Protein AF-A0AA86M7G4-F1 (afdb_monomer_lite)

Structure (mmCIF, N/CA/C/O backbone):
data_AF-A0AA86M7G4-F1
#
_entry.id   AF-A0AA86M7G4-F1
#
loop_
_atom_site.group_PDB
_atom_site.id
_atom_site.type_symbol
_atom_site.label_atom_id
_atom_site.label_alt_id
_atom_site.label_comp_id
_atom_site.label_asym_id
_atom_site.label_entity_id
_atom_site.label_seq_id
_atom_site.pdbx_PDB_ins_code
_atom_site.Cartn_x
_atom_site.Cartn_y
_atom_site.Cartn_z
_atom_site.occupancy
_atom_site.B_iso_or_equiv
_atom_site.auth_seq_id
_atom_site.auth_comp_id
_atom_site.auth_asym_id
_atom_site.auth_atom_id
_atom_site.pdbx_PDB_model_num
ATOM 1 N N . MET A 1 1 ? -1.673 9.239 -3.591 1.00 65.62 1 MET A N 1
ATOM 2 C CA . MET A 1 1 ? -1.034 8.239 -4.478 1.00 65.62 1 MET A CA 1
ATOM 3 C C . MET A 1 1 ? -1.774 8.015 -5.794 1.00 65.62 1 MET A C 1
ATOM 5 O O . MET A 1 1 ? -1.091 7.877 -6.793 1.00 65.62 1 MET A O 1
ATOM 9 N N . PHE A 1 2 ? -3.111 8.065 -5.850 1.00 79.81 2 PHE A N 1
ATOM 10 C CA . PHE A 1 2 ? -3.880 7.949 -7.107 1.00 79.81 2 PHE A CA 1
ATOM 11 C C . PHE A 1 2 ? -3.379 8.891 -8.227 1.00 79.81 2 PHE A C 1
ATOM 13 O O . PHE A 1 2 ? -3.080 8.452 -9.330 1.00 79.81 2 PHE A O 1
ATOM 20 N N . THR A 1 3 ? -3.162 10.175 -7.916 1.00 87.06 3 THR A N 1
ATOM 21 C CA . THR A 1 3 ? -2.604 11.157 -8.8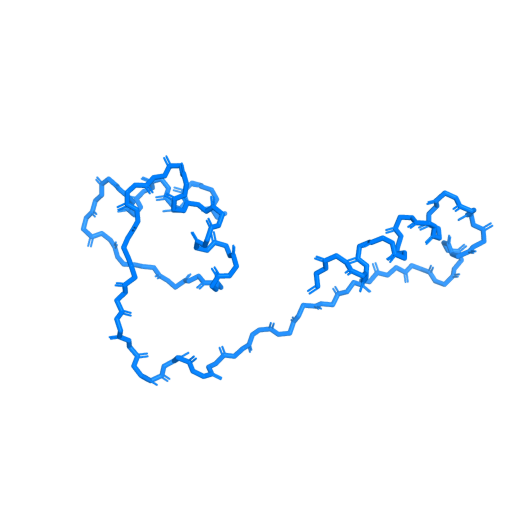67 1.00 87.06 3 THR A CA 1
ATOM 22 C C . THR A 1 3 ? -1.174 10.831 -9.306 1.00 87.06 3 THR A C 1
ATOM 24 O O . THR A 1 3 ? -0.809 11.095 -10.444 1.00 87.06 3 THR A O 1
ATOM 27 N N . ILE A 1 4 ? -0.366 10.241 -8.419 1.00 90.75 4 ILE A N 1
ATOM 28 C CA . ILE A 1 4 ? 1.024 9.862 -8.720 1.00 90.75 4 ILE A CA 1
ATOM 29 C C . ILE A 1 4 ? 1.033 8.685 -9.700 1.00 90.75 4 ILE A C 1
ATOM 31 O O . ILE A 1 4 ? 1.765 8.727 -10.679 1.00 90.75 4 ILE A O 1
ATOM 35 N N . ALA A 1 5 ? 0.175 7.684 -9.487 1.00 92.56 5 ALA A N 1
ATOM 36 C CA . ALA A 1 5 ? 0.003 6.572 -10.419 1.00 92.56 5 ALA A CA 1
ATOM 37 C C . ALA A 1 5 ? -0.436 7.054 -11.813 1.00 92.56 5 ALA A C 1
ATOM 39 O O . ALA A 1 5 ? 0.145 6.645 -12.813 1.00 92.56 5 ALA A O 1
ATOM 40 N N . ALA A 1 6 ? -1.394 7.985 -11.883 1.00 92.25 6 ALA A N 1
ATOM 41 C CA . ALA A 1 6 ? -1.823 8.576 -13.151 1.00 92.25 6 ALA A CA 1
ATOM 42 C C . ALA A 1 6 ? -0.694 9.321 -13.882 1.00 92.25 6 ALA A C 1
ATOM 44 O O . ALA A 1 6 ? -0.582 9.216 -15.103 1.00 92.25 6 ALA A O 1
ATOM 45 N N . LEU A 1 7 ? 0.137 10.064 -13.141 1.00 94.38 7 LEU A N 1
ATOM 46 C CA . LEU A 1 7 ? 1.290 10.777 -13.694 1.00 94.38 7 LEU A CA 1
ATOM 47 C C . LEU A 1 7 ? 2.352 9.805 -14.217 1.00 94.38 7 LEU A C 1
ATOM 49 O O . LEU A 1 7 ? 2.788 9.953 -15.355 1.00 94.38 7 LEU A O 1
ATOM 53 N N . ILE A 1 8 ? 2.724 8.795 -13.424 1.00 95.44 8 ILE A N 1
ATOM 54 C CA . ILE A 1 8 ? 3.694 7.763 -13.824 1.00 95.44 8 ILE A CA 1
ATOM 55 C C . ILE A 1 8 ? 3.208 7.036 -15.079 1.00 95.44 8 ILE A C 1
ATOM 57 O O . ILE A 1 8 ? 3.943 6.937 -16.049 1.00 95.44 8 ILE A O 1
ATOM 61 N N . GLY A 1 9 ? 1.948 6.595 -15.113 1.00 93.00 9 GLY A N 1
ATOM 62 C CA . GLY A 1 9 ? 1.411 5.834 -16.245 1.00 93.00 9 GLY A CA 1
ATOM 63 C C . GLY A 1 9 ? 1.311 6.604 -17.569 1.00 93.00 9 GLY A C 1
ATOM 64 O O . GLY A 1 9 ? 1.010 5.992 -18.587 1.00 93.00 9 GLY A O 1
ATOM 65 N N . ASN A 1 10 ? 1.528 7.924 -17.574 1.00 92.88 10 ASN A N 1
ATOM 66 C CA . ASN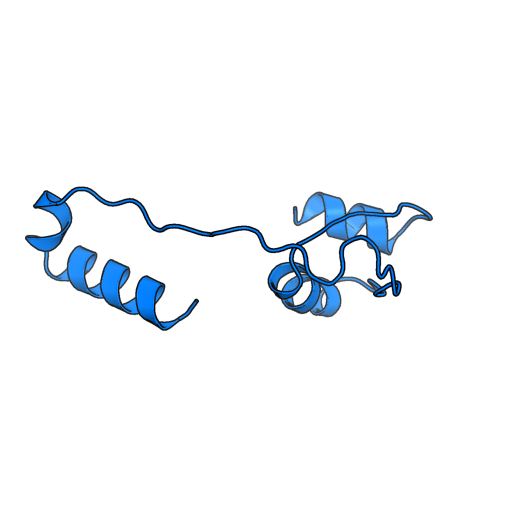 A 1 10 ? 1.457 8.769 -18.772 1.00 92.88 10 ASN A CA 1
ATOM 67 C C . ASN A 1 10 ? 2.734 9.604 -18.992 1.00 92.88 10 ASN A C 1
ATOM 69 O O . ASN A 1 10 ? 2.693 10.612 -19.698 1.00 92.88 10 ASN A O 1
ATOM 73 N N . SER A 1 11 ? 3.853 9.238 -18.364 1.00 95.06 11 SER A N 1
ATOM 74 C CA . SER A 1 11 ? 5.134 9.940 -18.505 1.00 95.06 11 SER A CA 1
ATOM 75 C C . SER A 1 11 ? 6.317 8.990 -18.306 1.00 95.06 11 SER A C 1
ATOM 77 O O . SER A 1 11 ? 6.131 7.826 -17.975 1.00 95.06 11 SER A O 1
ATOM 79 N N . ASP A 1 12 ? 7.540 9.502 -18.449 1.00 94.38 12 ASP A N 1
ATOM 80 C CA . ASP A 1 12 ? 8.777 8.752 -18.182 1.00 94.38 12 ASP A CA 1
ATOM 81 C C . ASP A 1 12 ? 9.211 8.822 -16.701 1.00 94.38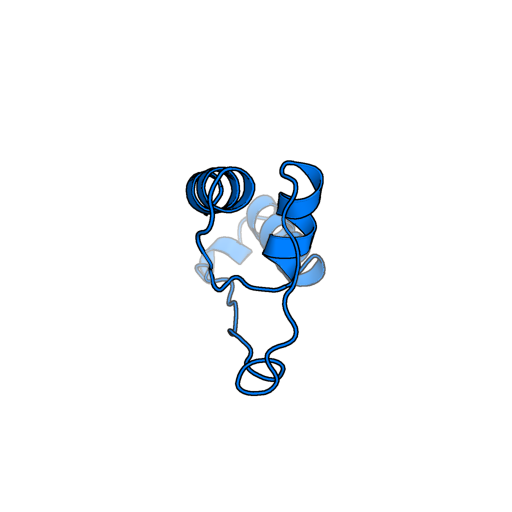 12 ASP A C 1
ATOM 83 O O . ASP A 1 12 ? 10.385 8.661 -16.363 1.00 94.38 12 ASP A O 1
ATOM 87 N N . LEU A 1 13 ? 8.278 9.130 -15.794 1.00 95.44 13 LEU A N 1
ATOM 88 C CA . LEU A 1 13 ? 8.562 9.205 -14.365 1.00 95.44 13 LEU A CA 1
ATOM 89 C C . LEU A 1 13 ? 8.657 7.813 -13.745 1.00 95.44 13 LEU A C 1
ATOM 91 O O . LEU A 1 13 ? 7.857 6.926 -14.026 1.00 95.44 13 LEU A O 1
ATOM 95 N N . LEU A 1 14 ? 9.585 7.669 -12.804 1.00 93.88 14 LEU A N 1
ATOM 96 C CA . LEU A 1 14 ? 9.678 6.506 -11.931 1.00 93.88 14 LEU A CA 1
ATOM 97 C C . LEU A 1 14 ? 9.173 6.866 -10.537 1.00 93.88 14 LEU A C 1
ATOM 99 O O . LEU A 1 14 ? 9.331 7.997 -10.071 1.00 93.88 14 LEU A O 1
ATOM 103 N N . GLY A 1 15 ? 8.577 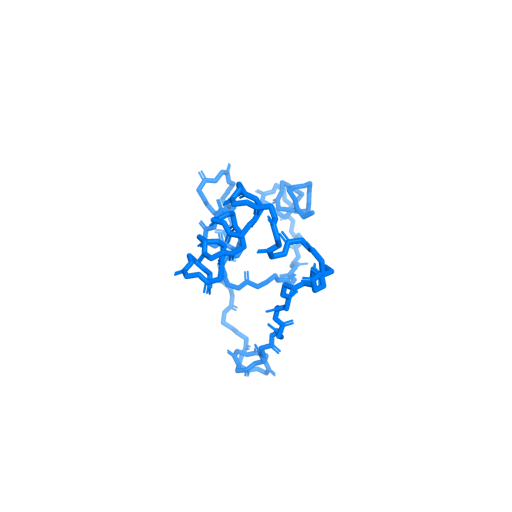5.894 -9.857 1.00 91.88 15 GLY A N 1
ATOM 104 C CA . GLY A 1 15 ? 8.081 6.074 -8.502 1.00 91.88 15 GLY A CA 1
ATOM 105 C C . GLY A 1 15 ? 8.263 4.825 -7.663 1.00 91.88 15 GLY A C 1
ATOM 106 O O . GLY A 1 15 ? 8.248 3.709 -8.171 1.00 91.88 15 GLY A O 1
ATOM 107 N N . LEU A 1 16 ? 8.400 5.039 -6.358 1.00 91.50 16 LEU A N 1
ATOM 108 C CA . LEU A 1 16 ? 8.355 3.974 -5.367 1.00 91.50 16 LEU A CA 1
ATOM 109 C C . LEU A 1 16 ? 6.941 3.882 -4.807 1.00 91.50 16 LEU A C 1
ATOM 111 O O . LEU A 1 16 ? 6.347 4.893 -4.426 1.00 91.50 16 LEU A O 1
ATOM 115 N N . MET A 1 17 ? 6.402 2.669 -4.741 1.00 90.75 17 MET A N 1
ATOM 116 C CA . MET A 1 17 ? 5.127 2.411 -4.086 1.00 90.75 17 MET A CA 1
ATOM 117 C C . MET A 1 17 ? 5.118 1.017 -3.454 1.00 90.75 17 MET A C 1
ATOM 119 O O . MET A 1 17 ? 5.750 0.108 -3.988 1.00 90.75 17 MET A O 1
ATOM 123 N N . PRO A 1 18 ? 4.388 0.819 -2.344 1.00 91.38 18 PRO A N 1
ATOM 124 C CA . PRO A 1 18 ? 4.131 -0.512 -1.812 1.00 91.38 18 PRO A CA 1
ATOM 125 C C . PRO A 1 18 ? 3.508 -1.425 -2.871 1.00 91.38 18 PRO A C 1
ATOM 127 O O . PRO A 1 18 ? 2.586 -1.012 -3.579 1.00 91.38 18 PRO A O 1
ATOM 130 N N . SER A 1 19 ? 3.944 -2.683 -2.913 1.00 90.88 19 SER A N 1
ATOM 131 C CA . SER A 1 19 ? 3.485 -3.686 -3.887 1.00 90.88 19 SER A CA 1
ATOM 132 C C . SER A 1 19 ? 1.959 -3.800 -3.955 1.00 90.88 19 SER A C 1
ATOM 134 O O . SER A 1 19 ? 1.376 -3.790 -5.035 1.00 90.88 19 SER A O 1
ATOM 136 N N . ARG A 1 20 ? 1.277 -3.786 -2.803 1.00 90.12 20 ARG A N 1
ATOM 137 C CA . ARG A 1 20 ? -0.195 -3.827 -2.741 1.00 90.12 20 ARG A CA 1
ATOM 138 C C . ARG A 1 20 ? -0.861 -2.638 -3.444 1.00 90.12 20 ARG A C 1
ATOM 140 O O . ARG A 1 20 ? -1.915 -2.803 -4.052 1.00 90.12 20 ARG A O 1
ATOM 147 N N . LEU A 1 21 ? -0.266 -1.444 -3.379 1.00 91.19 21 LEU A N 1
ATOM 148 C CA . LEU A 1 21 ? -0.782 -0.273 -4.094 1.00 91.19 21 LEU A CA 1
ATOM 149 C C . LEU A 1 21 ? -0.491 -0.352 -5.592 1.00 91.19 21 LEU A C 1
ATOM 151 O O . LEU A 1 21 ? -1.352 0.035 -6.378 1.00 91.19 21 LEU A O 1
ATOM 155 N N . PHE A 1 22 ? 0.658 -0.903 -5.991 1.00 92.94 22 PHE A N 1
ATOM 156 C CA . PHE A 1 22 ? 0.933 -1.201 -7.398 1.00 92.94 22 PHE A CA 1
ATOM 157 C C . PHE A 1 22 ? -0.112 -2.162 -7.977 1.00 92.94 22 PHE A C 1
ATOM 159 O O . PHE A 1 22 ? -0.687 -1.876 -9.025 1.00 92.94 22 PHE A O 1
ATOM 166 N N . THR A 1 23 ? -0.444 -3.250 -7.272 1.00 93.25 23 THR A N 1
ATOM 167 C CA . THR A 1 23 ? -1.492 -4.195 -7.698 1.00 93.25 23 THR A CA 1
ATOM 168 C C . THR A 1 23 ? -2.845 -3.508 -7.889 1.00 93.25 23 THR A C 1
ATOM 170 O O . THR A 1 23 ? -3.545 -3.784 -8.858 1.00 93.25 23 THR A O 1
ATOM 173 N N . LEU A 1 24 ? -3.212 -2.581 -7.000 1.00 92.25 24 LEU A N 1
ATOM 174 C CA . LEU A 1 24 ? -4.467 -1.835 -7.121 1.00 92.25 24 LEU A CA 1
ATOM 175 C C . LEU A 1 24 ? -4.449 -0.837 -8.287 1.00 92.25 24 LEU A C 1
ATOM 177 O O . LEU A 1 24 ? -5.436 -0.724 -9.008 1.00 92.25 24 LEU A O 1
ATOM 181 N N . PHE A 1 25 ? -3.354 -0.099 -8.484 1.00 93.94 25 PHE A N 1
ATOM 182 C CA . PHE A 1 25 ? -3.298 0.969 -9.488 1.00 93.94 25 PHE A CA 1
ATOM 183 C C . PHE A 1 25 ? -2.943 0.492 -10.897 1.00 93.94 25 PHE A C 1
ATOM 185 O O . PHE A 1 25 ? -3.362 1.130 -11.862 1.00 93.94 25 PHE A O 1
ATOM 192 N N . SER A 1 26 ? -2.242 -0.633 -11.042 1.00 94.06 26 SER A N 1
ATOM 193 C CA . SER A 1 26 ? -1.971 -1.259 -12.348 1.00 94.06 26 SER A CA 1
ATOM 194 C C . SER A 1 26 ? -3.248 -1.729 -13.056 1.00 94.06 26 SER A C 1
ATOM 196 O O . SER A 1 26 ? -3.266 -1.852 -14.276 1.00 94.06 26 SER A O 1
ATOM 198 N N . ALA A 1 27 ? -4.353 -1.906 -12.321 1.00 93.62 27 ALA A N 1
ATOM 199 C CA . ALA A 1 27 ? -5.672 -2.139 -12.908 1.00 93.62 27 ALA A CA 1
ATOM 200 C C . ALA A 1 27 ? -6.286 -0.882 -13.561 1.00 93.62 27 ALA A C 1
ATOM 202 O O . ALA A 1 27 ? -7.223 -0.997 -14.349 1.00 93.62 27 ALA A O 1
ATOM 203 N N . CYS A 1 28 ? -5.795 0.317 -13.227 1.00 93.69 28 CYS A N 1
ATOM 204 C CA . CYS A 1 28 ? -6.346 1.594 -13.690 1.00 93.69 28 CYS A CA 1
ATOM 205 C C . CYS A 1 28 ? -5.433 2.334 -14.680 1.00 93.69 28 CYS A C 1
ATOM 207 O O . CYS A 1 28 ? -5.935 3.073 -15.524 1.00 93.69 28 CYS A O 1
ATOM 209 N N . TRP A 1 29 ? -4.114 2.150 -14.588 1.00 94.00 29 TRP A N 1
ATOM 210 C CA . TRP A 1 29 ? -3.118 2.779 -15.463 1.00 94.00 29 TRP A CA 1
ATOM 211 C C . TRP A 1 29 ? -2.083 1.762 -15.933 1.00 94.00 29 TRP A C 1
ATOM 213 O O . TRP A 1 29 ? -1.855 0.778 -15.228 1.00 94.00 29 TRP A O 1
ATOM 223 N N . PRO A 1 30 ? -1.409 2.005 -17.073 1.00 94.06 30 PRO A N 1
ATOM 224 C CA . PRO A 1 30 ? -0.424 1.085 -17.642 1.00 94.06 30 PRO A CA 1
ATOM 225 C C . PRO A 1 30 ? 0.917 1.136 -16.884 1.00 94.06 30 PRO A C 1
ATOM 227 O O . PRO A 1 30 ? 1.968 1.404 -17.459 1.00 94.06 30 PRO A O 1
ATOM 230 N N . LEU A 1 31 ? 0.883 0.918 -15.570 1.00 95.19 31 LEU A N 1
ATOM 231 C CA . LEU A 1 31 ? 2.067 0.870 -14.721 1.00 95.19 31 LEU A CA 1
ATOM 232 C C . LEU A 1 31 ? 2.854 -0.416 -14.981 1.00 95.19 31 LEU A C 1
ATOM 234 O O . LEU A 1 31 ? 2.268 -1.486 -15.145 1.00 95.19 31 LEU A O 1
ATOM 238 N N . GLN A 1 32 ? 4.180 -0.314 -14.955 1.00 93.81 32 GLN A N 1
ATOM 239 C CA . GLN A 1 32 ? 5.086 -1.455 -15.056 1.00 93.81 32 GLN A CA 1
ATOM 240 C C . GLN A 1 32 ? 6.005 -1.503 -13.842 1.00 93.81 32 GLN A C 1
ATOM 242 O O . GLN A 1 32 ? 6.438 -0.467 -13.335 1.00 93.81 32 GLN A O 1
ATOM 247 N N . GLU A 1 33 ? 6.278 -2.715 -13.374 1.00 92.69 33 GLU A N 1
ATOM 248 C CA . GLU A 1 33 ? 7.242 -2.953 -12.309 1.00 92.69 33 GLU A CA 1
ATOM 249 C C . GLU A 1 33 ? 8.650 -3.054 -12.902 1.00 92.69 33 GLU A C 1
ATOM 251 O O . GLU A 1 33 ? 8.847 -3.624 -13.977 1.00 92.69 33 GLU A O 1
ATOM 256 N N . ILE A 1 34 ? 9.626 -2.485 -12.198 1.00 92.62 34 ILE A N 1
ATOM 257 C CA . ILE A 1 34 ? 11.040 -2.536 -12.564 1.00 92.62 34 ILE A CA 1
ATOM 258 C C . ILE A 1 34 ? 11.756 -3.292 -11.456 1.00 92.62 34 ILE A C 1
ATOM 260 O O . ILE A 1 34 ? 11.672 -2.899 -10.292 1.00 92.62 34 ILE A O 1
ATOM 264 N N . ASP A 1 35 ? 12.471 -4.355 -11.823 1.00 90.44 35 ASP A N 1
ATOM 265 C CA . ASP A 1 35 ? 13.279 -5.104 -10.866 1.00 90.44 35 ASP A CA 1
ATOM 266 C C . ASP A 1 35 ? 14.404 -4.214 -10.319 1.00 90.44 35 ASP A C 1
ATOM 268 O O . ASP A 1 35 ? 15.257 -3.718 -11.062 1.00 90.44 35 ASP A O 1
ATOM 272 N N . PHE A 1 36 ? 14.378 -3.979 -9.007 1.00 91.56 36 PHE A N 1
ATOM 273 C CA . PHE A 1 36 ? 15.368 -3.169 -8.308 1.00 91.56 36 PHE A CA 1
ATOM 274 C C . PHE A 1 36 ? 15.742 -3.827 -6.967 1.00 91.56 36 PHE A C 1
ATOM 276 O O . PHE A 1 36 ? 15.169 -3.501 -5.921 1.00 91.56 36 PHE A O 1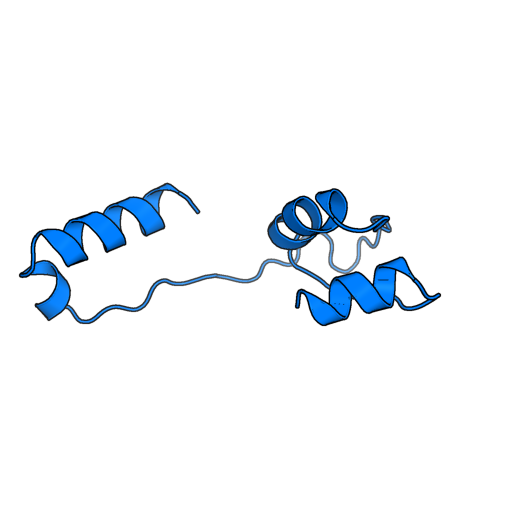
ATOM 283 N N . PRO A 1 37 ? 16.734 -4.741 -6.971 1.00 90.19 37 PRO A N 1
ATOM 284 C CA . PRO A 1 37 ? 17.072 -5.581 -5.817 1.00 90.19 37 PRO A CA 1
ATOM 285 C C . PRO A 1 37 ? 17.456 -4.821 -4.543 1.00 90.19 37 PRO A C 1
ATOM 287 O O . PRO A 1 37 ? 17.343 -5.353 -3.444 1.00 90.19 37 PRO A O 1
ATOM 290 N N . ALA A 1 38 ? 17.911 -3.571 -4.669 1.00 89.81 38 ALA A N 1
ATOM 291 C CA . ALA A 1 38 ? 18.324 -2.759 -3.528 1.00 89.81 38 ALA A CA 1
ATOM 292 C C . ALA A 1 38 ? 17.171 -2.423 -2.564 1.00 89.81 38 ALA A C 1
ATOM 294 O O . ALA A 1 38 ? 17.442 -2.090 -1.416 1.00 89.81 38 ALA A O 1
ATOM 295 N N . ILE A 1 39 ? 15.913 -2.501 -3.015 1.00 88.50 39 ILE A N 1
ATOM 296 C CA . ILE A 1 39 ? 14.730 -2.211 -2.186 1.00 88.50 39 ILE A CA 1
ATOM 297 C C . ILE A 1 39 ? 13.683 -3.328 -2.208 1.00 88.50 39 ILE A C 1
ATOM 299 O O . ILE A 1 39 ? 12.639 -3.193 -1.577 1.00 88.50 39 ILE A O 1
ATOM 303 N N . SER A 1 40 ? 13.924 -4.425 -2.929 1.00 82.31 40 SER A N 1
ATOM 304 C CA . SER A 1 40 ? 12.928 -5.489 -3.128 1.00 82.31 40 SER A CA 1
ATOM 305 C C . SER A 1 40 ? 12.508 -6.180 -1.825 1.00 82.31 40 SER A C 1
ATOM 307 O O . SER A 1 40 ? 11.425 -6.755 -1.755 1.00 82.31 40 SER A O 1
ATOM 309 N N . ASN A 1 41 ? 13.357 -6.110 -0.795 1.00 86.31 41 ASN A N 1
ATOM 310 C CA . ASN A 1 41 ? 13.115 -6.689 0.527 1.00 86.31 41 ASN A CA 1
ATOM 311 C C . ASN A 1 41 ? 12.769 -5.640 1.595 1.00 86.31 41 ASN A C 1
ATOM 313 O O . ASN A 1 41 ? 12.615 -5.991 2.766 1.00 86.31 41 ASN A O 1
ATOM 317 N N . GLU A 1 42 ? 12.652 -4.368 1.214 1.00 89.88 42 GLU A N 1
ATOM 318 C CA . GLU A 1 42 ? 12.215 -3.317 2.126 1.00 89.88 42 GLU A CA 1
ATOM 319 C C . GLU A 1 42 ? 10.705 -3.426 2.342 1.00 89.88 42 GLU A C 1
ATOM 321 O O . GLU A 1 42 ? 9.925 -3.593 1.400 1.00 89.88 42 GLU A O 1
ATOM 326 N N . TYR A 1 43 ? 10.272 -3.318 3.596 1.00 89.00 43 TYR A N 1
ATOM 327 C CA . TYR A 1 43 ? 8.860 -3.352 3.950 1.00 89.00 43 TYR A CA 1
ATOM 328 C C . TYR A 1 43 ? 8.491 -2.141 4.797 1.00 89.00 43 TYR A C 1
ATOM 330 O O . TYR A 1 43 ? 9.268 -1.647 5.611 1.00 89.00 43 TYR A O 1
ATOM 338 N N . ILE A 1 44 ? 7.264 -1.669 4.604 1.00 89.25 44 ILE A N 1
ATOM 339 C CA . ILE A 1 44 ? 6.683 -0.595 5.402 1.00 89.25 44 ILE A CA 1
ATOM 340 C C . ILE A 1 44 ? 5.657 -1.237 6.328 1.00 89.25 44 ILE A C 1
ATOM 342 O O . ILE A 1 44 ? 4.697 -1.850 5.860 1.00 89.25 44 ILE A O 1
ATOM 346 N N . GLU A 1 45 ? 5.864 -1.104 7.636 1.00 90.69 45 GLU A N 1
ATOM 347 C CA . GLU A 1 45 ? 4.888 -1.539 8.632 1.00 90.69 45 GLU A CA 1
ATOM 348 C C . GLU A 1 45 ? 3.651 -0.630 8.575 1.00 90.69 45 GLU A C 1
ATOM 350 O O . GLU A 1 45 ? 3.755 0.597 8.645 1.00 90.69 45 GLU A O 1
ATOM 355 N N . ILE A 1 46 ? 2.469 -1.235 8.426 1.00 88.44 46 ILE A N 1
ATOM 356 C CA . ILE A 1 46 ? 1.187 -0.528 8.426 1.00 88.44 46 ILE A CA 1
ATOM 357 C C . ILE A 1 46 ? 0.422 -0.932 9.682 1.00 88.44 46 ILE A C 1
ATOM 359 O O . ILE A 1 46 ? 0.092 -2.102 9.862 1.00 88.44 46 ILE A O 1
ATOM 363 N N . SER A 1 47 ? 0.099 0.059 10.511 1.00 93.06 47 SER A N 1
ATOM 364 C CA . SER A 1 47 ? -0.558 -0.142 11.803 1.00 93.06 47 SER A CA 1
ATOM 365 C C . SER A 1 47 ? -1.917 0.548 11.851 1.00 93.06 47 SER A C 1
ATOM 367 O O . SER A 1 47 ? -2.063 1.703 11.443 1.00 93.06 47 SER A O 1
ATOM 369 N N . LEU A 1 48 ? -2.920 -0.153 12.385 1.00 93.69 48 LEU A N 1
ATOM 370 C CA . LEU A 1 48 ? -4.247 0.399 12.648 1.00 93.69 48 LEU A CA 1
ATOM 371 C C . LEU A 1 48 ? -4.298 0.977 14.066 1.00 93.69 48 LEU A C 1
ATOM 373 O O . LEU A 1 48 ? -4.241 0.241 15.050 1.00 93.69 48 LEU A O 1
ATOM 377 N N . TYR A 1 49 ? -4.459 2.295 14.174 1.00 93.81 49 TYR A N 1
ATOM 378 C CA . TYR A 1 49 ? -4.602 2.981 15.457 1.00 93.81 49 TYR A CA 1
ATOM 379 C C . TYR A 1 49 ? -6.071 3.274 15.752 1.00 93.81 49 TYR A C 1
ATOM 381 O O . TYR A 1 49 ? -6.759 3.922 14.965 1.00 93.81 49 TYR A O 1
ATOM 389 N N . TYR A 1 50 ? -6.542 2.834 16.916 1.00 93.88 50 TYR A N 1
ATOM 390 C CA . TYR A 1 50 ? -7.885 3.120 17.411 1.00 93.88 50 TYR A CA 1
ATOM 391 C C . TYR A 1 50 ? -7.871 3.336 18.925 1.00 93.88 50 TYR A C 1
ATOM 393 O O . TYR A 1 50 ? -6.967 2.895 19.639 1.00 93.88 50 TYR A O 1
ATOM 401 N N . ASN A 1 51 ? -8.880 4.045 19.431 1.00 93.88 51 ASN A N 1
ATOM 402 C CA . ASN A 1 51 ? -9.025 4.262 20.865 1.00 93.88 51 ASN A CA 1
ATOM 403 C C . ASN A 1 51 ? -9.507 2.964 21.529 1.00 93.88 51 ASN A C 1
ATOM 405 O O . ASN A 1 51 ? -10.437 2.328 21.042 1.00 93.88 51 ASN A O 1
ATOM 409 N N . LYS A 1 52 ? -8.948 2.598 22.688 1.00 91.62 52 LYS A N 1
ATOM 410 C CA . LYS A 1 52 ? -9.418 1.438 23.469 1.00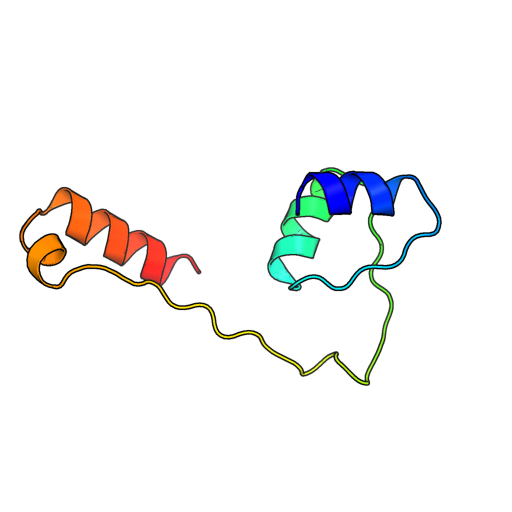 91.62 52 LYS A CA 1
ATOM 411 C C . LYS A 1 52 ? -10.922 1.490 23.769 1.00 91.62 52 LYS A C 1
ATOM 413 O O . LYS A 1 52 ? -11.562 0.449 23.853 1.00 91.62 52 LYS A O 1
ATOM 418 N N . LEU A 1 53 ? -11.495 2.686 23.918 1.00 93.88 53 LEU A N 1
ATOM 419 C CA . LEU A 1 53 ? -12.932 2.875 24.129 1.00 93.88 53 LEU A CA 1
ATOM 420 C C . LEU A 1 53 ? -13.771 2.555 22.883 1.00 93.88 53 LEU A C 1
ATOM 422 O O . LEU A 1 53 ? -14.937 2.209 23.042 1.00 93.88 53 LEU A O 1
ATOM 426 N N . SER A 1 54 ? -13.197 2.608 21.676 1.00 92.00 54 SER A N 1
ATOM 427 C CA . SER A 1 54 ? -13.883 2.242 20.428 1.00 92.00 54 SER A CA 1
ATOM 428 C C . SER A 1 54 ? -14.313 0.776 20.408 1.00 92.00 54 SER A C 1
ATOM 430 O O . SER A 1 54 ? -15.309 0.458 19.779 1.00 92.00 54 SER A O 1
ATOM 432 N N . MET A 1 55 ? -13.640 -0.098 21.164 1.00 89.94 55 MET A N 1
ATOM 433 C CA . MET A 1 55 ? -14.025 -1.510 21.308 1.00 89.94 55 MET A CA 1
ATOM 434 C C . MET A 1 55 ? -15.329 -1.715 22.090 1.00 89.94 55 MET A C 1
ATOM 436 O O . MET A 1 55 ? -15.818 -2.831 22.182 1.00 89.94 55 MET A O 1
ATOM 440 N N . ARG A 1 56 ? -15.881 -0.662 22.706 1.00 94.06 56 ARG A N 1
ATOM 441 C CA . ARG A 1 56 ? -17.171 -0.737 23.410 1.00 94.06 56 ARG A CA 1
ATOM 442 C C . ARG A 1 56 ? -18.360 -0.535 22.479 1.00 94.06 56 ARG A C 1
ATOM 444 O O . ARG A 1 56 ? -19.476 -0.867 22.863 1.00 94.06 56 ARG A O 1
ATOM 451 N N . ASP A 1 57 ? -18.128 0.049 21.307 1.00 96.56 57 ASP A N 1
ATOM 452 C CA . ASP A 1 57 ? -19.133 0.178 20.263 1.00 96.56 57 ASP A CA 1
ATOM 453 C C . ASP A 1 57 ? -19.047 -1.069 19.360 1.00 96.56 57 ASP A C 1
ATOM 455 O O . ASP A 1 57 ? -18.021 -1.259 18.699 1.00 96.56 57 ASP A O 1
ATOM 459 N N . PRO A 1 58 ? -20.093 -1.916 19.306 1.00 95.88 58 PRO A N 1
ATOM 460 C CA . PRO A 1 58 ? -20.067 -3.152 18.522 1.00 95.88 58 PRO A CA 1
ATOM 461 C C . PRO A 1 58 ? -19.832 -2.931 17.023 1.00 95.88 58 PRO A C 1
ATOM 463 O O . PRO A 1 58 ? -19.279 -3.795 16.343 1.00 95.88 58 PRO A O 1
ATOM 466 N N . VAL A 1 59 ? -20.248 -1.780 16.485 1.00 96.25 59 VAL A N 1
ATOM 467 C CA . VAL A 1 59 ? -20.043 -1.440 15.074 1.00 96.25 59 VAL A CA 1
ATOM 468 C C . VAL A 1 59 ? -18.571 -1.130 14.833 1.00 96.25 59 VAL A C 1
ATOM 470 O O . VAL A 1 59 ? -17.979 -1.672 13.899 1.00 96.25 59 VAL A O 1
ATOM 473 N N . LEU A 1 60 ? -17.959 -0.305 15.687 1.00 95.75 60 LEU A N 1
ATOM 474 C CA . LEU A 1 60 ? -16.537 0.028 15.565 1.00 95.75 60 LEU A CA 1
ATOM 475 C C . LEU A 1 60 ? -15.641 -1.185 15.814 1.00 95.75 60 LEU A C 1
ATOM 477 O O . LEU A 1 60 ? -14.696 -1.393 15.056 1.00 95.75 60 LEU A O 1
ATOM 481 N N . GLU A 1 61 ? -15.952 -2.006 16.818 1.00 95.44 61 GLU A N 1
ATOM 482 C CA . GLU A 1 61 ? -15.255 -3.270 17.066 1.00 95.44 61 GLU A CA 1
ATOM 483 C C . GLU A 1 61 ? -15.278 -4.166 15.822 1.00 95.44 61 GLU A C 1
ATOM 485 O O . GLU A 1 61 ? -14.239 -4.679 15.397 1.00 95.44 61 GLU A O 1
ATOM 490 N N . ASN A 1 62 ? -16.445 -4.324 15.193 1.00 95.50 62 ASN A N 1
ATOM 491 C CA . ASN A 1 62 ? -16.566 -5.133 13.988 1.00 95.50 62 ASN A CA 1
ATOM 492 C C . ASN A 1 62 ? -15.735 -4.559 12.827 1.00 95.50 62 ASN A C 1
ATOM 494 O O . ASN A 1 62 ? -15.018 -5.304 12.161 1.00 95.50 62 ASN A O 1
ATOM 498 N N . VAL A 1 63 ? -15.763 -3.239 12.612 1.00 95.62 63 VAL A N 1
ATOM 499 C CA . VAL A 1 63 ? -14.950 -2.577 11.575 1.00 95.62 63 VAL A CA 1
ATOM 500 C C . VAL A 1 63 ? -13.454 -2.787 11.822 1.00 95.62 63 VAL A C 1
ATOM 502 O O . VAL A 1 63 ? -12.734 -3.169 10.899 1.00 95.62 63 VAL A O 1
ATOM 505 N N . ILE A 1 64 ? -12.985 -2.602 13.059 1.00 95.25 64 ILE A N 1
ATOM 506 C CA . ILE A 1 64 ? -11.583 -2.826 13.443 1.00 95.25 64 ILE A CA 1
ATOM 507 C C . ILE A 1 64 ? -11.174 -4.274 13.153 1.00 95.25 64 ILE A C 1
ATOM 509 O O . ILE A 1 64 ? -10.127 -4.514 12.545 1.00 95.25 64 ILE A O 1
ATOM 513 N N . ASN A 1 65 ? -12.010 -5.240 13.537 1.00 94.06 65 ASN A N 1
ATOM 514 C CA . ASN A 1 65 ? -11.760 -6.660 13.304 1.00 94.06 65 ASN A CA 1
ATOM 515 C C . ASN A 1 65 ? -11.718 -7.019 11.813 1.00 94.06 65 ASN A C 1
ATOM 517 O O . ASN A 1 65 ? -10.863 -7.802 11.402 1.00 94.06 65 ASN A O 1
ATOM 521 N N . VAL A 1 66 ? -12.609 -6.450 10.995 1.00 95.94 66 VAL A N 1
ATOM 522 C CA . VAL A 1 66 ? -12.610 -6.666 9.541 1.00 95.94 66 VAL A CA 1
ATOM 523 C C . VAL A 1 66 ? -11.342 -6.098 8.912 1.00 95.94 66 VAL A C 1
ATOM 525 O O . VAL A 1 66 ? -10.666 -6.816 8.177 1.00 95.94 66 VAL A O 1
ATOM 528 N N . ILE A 1 67 ? -10.976 -4.851 9.229 1.00 93.94 67 ILE A N 1
ATOM 529 C CA . ILE A 1 67 ? -9.759 -4.220 8.698 1.00 93.94 67 ILE A CA 1
ATOM 530 C C . ILE A 1 67 ? -8.528 -5.046 9.084 1.00 93.94 67 ILE A C 1
ATOM 532 O O . ILE A 1 67 ? -7.730 -5.382 8.217 1.00 93.94 67 ILE A O 1
ATOM 536 N N . SER A 1 68 ? -8.420 -5.458 10.349 1.00 90.69 68 SER A N 1
ATOM 537 C CA . SER A 1 68 ? -7.256 -6.201 10.861 1.00 90.69 68 SER A CA 1
ATOM 538 C C . SER A 1 68 ? -7.092 -7.601 10.253 1.00 90.69 68 SER A C 1
ATOM 540 O O . SER A 1 68 ? -6.028 -8.194 10.369 1.00 90.69 68 SER A O 1
ATOM 542 N N . ARG A 1 69 ? -8.149 -8.162 9.650 1.00 91.38 69 ARG A N 1
ATOM 543 C CA . ARG A 1 69 ? -8.121 -9.472 8.976 1.00 91.38 69 ARG A CA 1
ATOM 544 C C . ARG A 1 69 ? -7.986 -9.372 7.458 1.00 91.38 69 ARG A C 1
ATOM 546 O O . ARG A 1 69 ? -7.699 -10.381 6.822 1.00 91.38 69 ARG A O 1
ATOM 553 N N . SER A 1 70 ? -8.263 -8.204 6.880 1.00 87.31 70 SER A N 1
ATOM 554 C CA . SER A 1 70 ? -8.341 -8.019 5.423 1.00 87.31 70 SER A CA 1
ATOM 555 C C . SER A 1 70 ? -7.032 -7.533 4.802 1.00 87.31 70 SER A C 1
ATOM 557 O O . SER A 1 70 ? -6.864 -7.635 3.587 1.00 87.31 70 SER A O 1
ATOM 559 N N . PHE A 1 71 ? -6.127 -6.991 5.615 1.00 80.00 71 PHE A N 1
ATOM 560 C CA . PHE A 1 71 ? -4.844 -6.423 5.208 1.00 80.00 71 PHE A CA 1
ATOM 561 C C . PHE A 1 71 ? -3.721 -7.060 6.023 1.00 80.00 71 PHE A C 1
ATOM 563 O O . PHE A 1 71 ? -2.616 -7.219 5.448 1.00 80.00 71 PHE A O 1
#

Radius of gyration: 16.84 Å; chains: 1; bounding box: 38×21×43 Å

pLDDT: mean 91.72, std 4.57, range [65.62, 96.56]

Sequence (71 aa):
MFTIAALIGNSDLLGLMPSRLFTLFSACWPLQEIDFPAISNEYIEISLYYNKLSMRDPVLENVINVISRSF

Foldseek 3Di:
DLVVLVVVLVDVDDDDDDPVVCVVSVVPGVDDDDDDPVCPPPDDDDDDDDDPCLCVDVVSVVVVVCVVVVD

Organism: NCBI:txid208224

Secondary structure (DSSP, 8-state):
-HHHHHHHTTSS------HHHHHHHTTTS-------TTTTT----------GGGGGSHHHHHHHHHHHHH-